Protein AF-A0A1X9XS16-F1 (afdb_monomer_lite)

pLDDT: mean 94.6, std 6.33, range [71.19, 98.75]

Sequence (83 aa):
NVKETGNQQIMVCERGASFGYNNLVSDMRSLAVMRDTGCPVVFDATHSVQLPGGQGTASGGQREFVPVLSRAAVAVGIAGLFV

Foldseek 3Di:
DCVVVVDPQDEAEFQFDDDPAQAGDGDLVVQVVVCV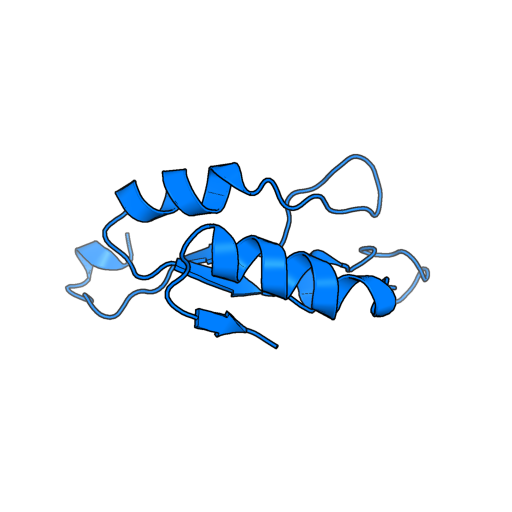VVHFYEYELFRRFWRQCPVVVGIHGDVVCSVVVVVSNVVSPGPYYDD

Structure (mmCIF, N/CA/C/O backbone):
data_AF-A0A1X9XS16-F1
#
_entry.id   AF-A0A1X9XS16-F1
#
loop_
_atom_site.group_PDB
_atom_site.id
_atom_site.type_symbol
_atom_site.label_atom_id
_atom_site.label_alt_id
_atom_site.label_comp_id
_atom_site.label_asym_id
_atom_site.label_entity_id
_atom_site.label_seq_id
_atom_site.pdbx_PDB_ins_code
_atom_site.Cartn_x
_atom_site.Cartn_y
_atom_site.Cartn_z
_atom_site.occupancy
_atom_site.B_iso_or_equiv
_atom_site.auth_seq_id
_atom_site.auth_comp_id
_atom_site.auth_asym_id
_atom_site.auth_atom_id
_atom_site.pdbx_PDB_model_num
ATOM 1 N N . ASN A 1 1 ? 0.308 -5.362 20.657 1.00 77.44 1 ASN A N 1
ATOM 2 C CA . ASN A 1 1 ? -0.303 -4.548 19.572 1.00 77.44 1 ASN A CA 1
ATOM 3 C C . ASN A 1 1 ? -0.302 -3.072 19.985 1.00 77.44 1 ASN A C 1
ATOM 5 O O . ASN A 1 1 ? -0.465 -2.807 21.165 1.00 77.44 1 ASN A O 1
ATOM 9 N N . VAL A 1 2 ? -0.149 -2.103 19.070 1.00 88.94 2 VAL A N 1
ATOM 10 C CA . VAL A 1 2 ? -0.273 -0.658 19.389 1.00 88.94 2 VAL A CA 1
ATOM 11 C C . VAL A 1 2 ? -1.612 -0.334 20.075 1.00 88.94 2 VAL A C 1
ATOM 13 O O . VAL A 1 2 ? -1.653 0.512 20.957 1.00 88.94 2 VAL A O 1
ATOM 16 N N . LYS A 1 3 ? -2.695 -1.058 19.760 1.00 91.00 3 LYS A N 1
ATOM 17 C CA . LYS A 1 3 ? -3.992 -0.903 20.448 1.00 91.00 3 LYS A CA 1
ATOM 18 C C . LYS A 1 3 ? -3.980 -1.349 21.918 1.00 91.00 3 LYS A C 1
ATOM 20 O O . LYS A 1 3 ? -4.723 -0.798 22.722 1.00 91.00 3 LYS A O 1
ATOM 25 N N . GLU A 1 4 ? -3.144 -2.322 22.288 1.00 94.12 4 GLU A N 1
ATOM 26 C CA . GLU A 1 4 ? -3.060 -2.839 23.669 1.00 94.12 4 GLU A CA 1
ATOM 27 C C . GLU A 1 4 ? -2.430 -1.827 24.631 1.00 94.12 4 GLU A C 1
ATOM 29 O O . GLU A 1 4 ? -2.631 -1.923 25.836 1.00 94.12 4 GLU A O 1
ATOM 34 N N . THR A 1 5 ? -1.709 -0.827 24.114 1.00 95.25 5 THR A N 1
ATOM 35 C CA . THR A 1 5 ? -1.155 0.260 24.933 1.00 95.25 5 THR A CA 1
ATOM 36 C C . THR A 1 5 ? -2.188 1.348 25.248 1.00 95.25 5 THR A C 1
ATOM 38 O O . THR A 1 5 ? -1.854 2.345 25.883 1.00 95.25 5 THR A O 1
ATOM 41 N N . GLY A 1 6 ? -3.439 1.185 24.796 1.00 94.69 6 GLY A N 1
ATOM 42 C CA . GLY A 1 6 ? -4.513 2.170 24.938 1.00 94.69 6 GLY A CA 1
ATOM 43 C C . GLY A 1 6 ? -4.537 3.238 23.839 1.00 94.69 6 GLY A C 1
ATOM 44 O O . GLY A 1 6 ? -5.439 4.075 23.828 1.00 94.69 6 GLY A O 1
ATOM 45 N N . ASN A 1 7 ? -3.598 3.212 22.887 1.00 95.12 7 ASN A N 1
ATOM 46 C CA . ASN A 1 7 ? -3.568 4.177 21.792 1.00 95.12 7 ASN A CA 1
ATOM 47 C C . ASN A 1 7 ? -4.642 3.863 20.730 1.00 95.12 7 ASN A C 1
ATOM 49 O O . ASN A 1 7 ? -4.616 2.807 20.100 1.00 95.12 7 ASN A O 1
ATOM 53 N N . GLN A 1 8 ? -5.560 4.807 20.507 1.00 93.94 8 GLN A N 1
ATOM 54 C CA . GLN A 1 8 ? -6.603 4.734 19.471 1.00 93.94 8 GLN A CA 1
ATOM 55 C C . GLN A 1 8 ? -6.297 5.606 18.239 1.00 93.94 8 GLN A C 1
ATOM 57 O O . GLN A 1 8 ? -7.014 5.547 17.244 1.00 93.94 8 GLN A O 1
ATOM 62 N N . GLN A 1 9 ? -5.238 6.419 18.281 1.00 95.69 9 GLN A N 1
ATOM 63 C CA . GLN A 1 9 ? -4.818 7.308 17.195 1.00 95.69 9 GLN A CA 1
ATOM 64 C C . GLN A 1 9 ? -3.879 6.554 16.245 1.00 95.69 9 GLN A C 1
ATOM 66 O O . GLN A 1 9 ? -2.668 6.772 16.226 1.00 95.69 9 GLN A O 1
ATOM 71 N N . ILE A 1 10 ? -4.441 5.603 15.499 1.00 96.69 10 ILE A N 1
ATOM 72 C CA . ILE A 1 10 ? -3.696 4.709 14.607 1.00 96.69 10 ILE A CA 1
ATOM 73 C C . ILE A 1 10 ? -4.233 4.865 13.192 1.00 96.69 10 ILE A C 1
ATOM 75 O O . ILE A 1 10 ? -5.435 4.754 12.980 1.00 96.69 10 ILE A O 1
ATOM 79 N N . MET A 1 11 ? -3.331 5.042 12.231 1.00 97.81 11 MET A N 1
ATOM 80 C CA . MET A 1 11 ? -3.613 4.942 10.800 1.00 97.81 11 MET A CA 1
ATOM 81 C C . MET A 1 11 ? -2.832 3.766 10.223 1.00 97.81 11 MET A C 1
ATOM 83 O O . MET A 1 11 ? -1.744 3.442 10.704 1.00 97.81 11 MET A O 1
ATOM 87 N N . VAL A 1 12 ? -3.378 3.135 9.189 1.00 97.69 12 VAL A N 1
ATOM 88 C CA . VAL A 1 12 ? -2.708 2.059 8.452 1.00 97.69 12 VAL A CA 1
ATOM 89 C C . VAL A 1 12 ? -2.389 2.547 7.045 1.00 97.69 12 VAL A C 1
ATOM 91 O O . VAL A 1 12 ? -3.225 3.181 6.409 1.00 97.69 12 VAL A O 1
ATOM 94 N N . CYS A 1 13 ? -1.168 2.297 6.577 1.00 98.19 13 CYS A N 1
ATOM 95 C CA . CYS A 1 13 ? -0.664 2.866 5.330 1.00 98.19 13 CYS A CA 1
ATOM 96 C C . CYS A 1 13 ? -0.283 1.764 4.336 1.00 98.19 13 CYS A C 1
ATOM 98 O O . CYS A 1 13 ? 0.560 0.922 4.645 1.00 98.19 13 CYS A O 1
ATOM 100 N N . GLU A 1 14 ? -0.904 1.774 3.160 1.00 98.44 14 GLU A N 1
ATOM 101 C CA . GLU A 1 14 ? -0.520 0.938 2.020 1.00 98.44 14 GLU A CA 1
ATOM 102 C C . GLU A 1 14 ? 0.604 1.632 1.243 1.00 98.44 14 GLU A C 1
ATOM 104 O O . GLU A 1 14 ? 0.481 2.810 0.904 1.00 98.44 14 GLU A O 1
ATOM 109 N N . ARG A 1 15 ? 1.689 0.906 0.954 1.00 98.12 15 ARG A N 1
ATOM 110 C CA . ARG A 1 15 ? 2.884 1.457 0.288 1.00 98.12 15 ARG A CA 1
ATOM 111 C C . ARG A 1 15 ? 3.501 0.539 -0.774 1.00 98.12 15 ARG A C 1
ATOM 113 O O . ARG A 1 15 ? 4.681 0.681 -1.099 1.00 98.12 15 ARG A O 1
ATOM 120 N N . GLY A 1 16 ? 2.725 -0.424 -1.268 1.00 97.25 16 GLY A N 1
ATOM 121 C CA . GLY A 1 16 ? 3.160 -1.438 -2.218 1.00 97.25 16 GLY A CA 1
ATOM 122 C C . GLY A 1 16 ? 3.708 -2.693 -1.537 1.00 97.25 16 GLY A C 1
ATOM 123 O O . GLY A 1 16 ? 4.421 -2.635 -0.533 1.00 97.25 16 GLY A O 1
ATOM 124 N N . ALA A 1 17 ? 3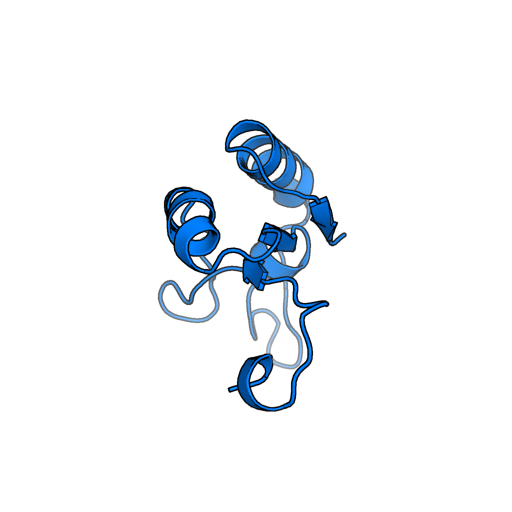.400 -3.843 -2.132 1.00 97.81 17 ALA A N 1
ATOM 125 C CA . ALA A 1 17 ? 3.928 -5.149 -1.762 1.00 97.81 17 ALA A CA 1
ATOM 126 C C . ALA A 1 17 ? 4.960 -5.620 -2.795 1.00 97.81 17 ALA A C 1
ATOM 128 O O . ALA A 1 17 ? 4.874 -5.270 -3.971 1.00 97.81 17 ALA A O 1
ATOM 129 N N . SER A 1 18 ? 5.936 -6.426 -2.371 1.00 96.94 18 SER A N 1
ATOM 130 C CA . SER A 1 18 ? 6.954 -6.974 -3.274 1.00 96.94 18 SER A CA 1
ATOM 131 C C . SER A 1 18 ? 6.328 -7.785 -4.407 1.00 96.94 18 SER A C 1
ATOM 133 O O . SER A 1 18 ? 5.533 -8.693 -4.167 1.00 96.94 18 SER A O 1
ATOM 135 N N . PHE A 1 19 ? 6.738 -7.489 -5.639 1.00 97.06 19 PHE A N 1
ATOM 136 C CA . PHE A 1 19 ? 6.293 -8.194 -6.836 1.00 97.06 19 PHE A CA 1
ATOM 137 C C . PHE A 1 19 ? 7.499 -8.647 -7.657 1.00 97.06 19 PHE A C 1
ATOM 139 O O . PHE A 1 19 ? 7.931 -7.986 -8.600 1.00 97.06 19 PHE A O 1
ATOM 146 N N . GLY A 1 20 ? 8.078 -9.775 -7.248 1.00 95.88 20 GLY A N 1
ATOM 147 C CA . GLY A 1 20 ? 9.378 -10.214 -7.747 1.00 95.88 20 GLY A CA 1
ATOM 148 C C . GLY A 1 20 ? 10.523 -9.354 -7.203 1.00 95.88 20 GLY A C 1
ATOM 149 O O . GLY A 1 20 ? 10.425 -8.768 -6.122 1.00 95.88 20 GLY A O 1
ATOM 150 N N . TYR A 1 21 ? 11.631 -9.307 -7.942 1.00 91.94 21 TYR A N 1
ATOM 151 C CA . TYR A 1 21 ? 12.815 -8.551 -7.544 1.00 91.94 21 TYR A CA 1
ATOM 152 C C . TYR A 1 21 ? 12.698 -7.079 -7.926 1.00 91.94 21 TYR A C 1
ATOM 154 O O . TYR A 1 21 ? 12.302 -6.746 -9.040 1.00 91.94 21 TYR A O 1
ATOM 162 N N . ASN A 1 22 ? 13.091 -6.208 -6.993 1.00 91.88 22 ASN A N 1
ATOM 163 C CA . ASN A 1 22 ? 13.259 -4.770 -7.216 1.00 91.88 22 ASN A CA 1
ATOM 164 C C . ASN A 1 22 ? 12.005 -4.043 -7.734 1.00 91.88 22 ASN A C 1
ATOM 166 O O . ASN A 1 22 ? 12.120 -2.966 -8.317 1.00 91.88 22 ASN A O 1
ATOM 170 N N . ASN A 1 23 ? 10.815 -4.599 -7.491 1.00 94.94 23 ASN A N 1
ATOM 171 C CA . ASN A 1 23 ? 9.554 -4.023 -7.935 1.00 94.94 23 ASN A CA 1
ATOM 172 C C . ASN A 1 23 ? 8.452 -4.166 -6.877 1.00 94.94 23 ASN A C 1
ATOM 174 O O . ASN A 1 23 ? 8.471 -5.090 -6.054 1.00 94.94 23 ASN A O 1
ATOM 178 N N . LEU A 1 24 ? 7.494 -3.244 -6.917 1.00 97.31 24 LEU A N 1
ATOM 179 C CA . LEU A 1 24 ? 6.336 -3.206 -6.033 1.00 97.31 24 LEU A CA 1
ATOM 180 C C . LEU A 1 24 ? 5.041 -3.232 -6.847 1.00 97.31 24 LEU A C 1
ATOM 182 O O . LEU A 1 24 ? 4.977 -2.728 -7.966 1.00 97.31 24 LEU A O 1
ATOM 186 N N . VAL A 1 25 ? 3.994 -3.807 -6.261 1.00 97.94 25 VAL A N 1
ATOM 187 C CA . VAL A 1 25 ? 2.623 -3.723 -6.765 1.00 97.94 25 VAL A CA 1
ATOM 188 C C . VAL A 1 25 ? 1.700 -3.244 -5.652 1.00 97.94 25 VAL A C 1
ATOM 190 O O . VAL A 1 25 ? 1.779 -3.716 -4.518 1.00 97.94 25 VAL A O 1
ATOM 193 N N . SER A 1 26 ? 0.811 -2.310 -5.979 1.00 98.06 26 SER A N 1
ATOM 194 C CA . SER A 1 26 ? -0.272 -1.887 -5.091 1.00 98.06 26 SER A CA 1
ATOM 195 C C . SER A 1 26 ? -1.553 -2.614 -5.484 1.00 98.06 26 SER A C 1
ATOM 197 O O . SER A 1 26 ? -2.167 -2.302 -6.506 1.00 98.06 26 SER A O 1
ATOM 199 N N . ASP A 1 27 ? -1.965 -3.588 -4.678 1.00 98.31 27 ASP A N 1
ATOM 200 C CA . ASP A 1 27 ? -3.256 -4.248 -4.851 1.00 98.31 27 ASP A CA 1
ATOM 201 C C . ASP A 1 27 ? -4.362 -3.364 -4.271 1.00 98.31 27 ASP A C 1
ATOM 203 O O . ASP A 1 27 ? -4.522 -3.271 -3.062 1.00 98.31 27 ASP A O 1
ATOM 207 N N . MET A 1 28 ? -5.172 -2.739 -5.123 1.00 98.25 28 MET A N 1
ATOM 208 C CA . MET A 1 28 ? -6.245 -1.841 -4.675 1.00 98.25 28 MET A CA 1
ATOM 209 C C . MET A 1 28 ? -7.300 -2.528 -3.790 1.00 98.25 28 MET A C 1
ATOM 211 O O . MET A 1 28 ? -8.022 -1.848 -3.060 1.00 98.25 28 MET A O 1
ATOM 215 N N . ARG A 1 29 ? -7.382 -3.866 -3.799 1.00 98.12 29 ARG A N 1
ATOM 216 C CA . ARG A 1 29 ? -8.233 -4.620 -2.867 1.00 98.12 29 ARG A CA 1
ATOM 217 C C . ARG A 1 29 ? -7.706 -4.540 -1.434 1.00 98.12 29 ARG A C 1
ATOM 219 O O . ARG A 1 29 ? -8.516 -4.585 -0.509 1.00 98.12 29 ARG A O 1
ATOM 226 N N . SER A 1 30 ? -6.392 -4.381 -1.238 1.00 98.00 30 SER A N 1
ATOM 227 C CA . SER A 1 30 ? -5.785 -4.268 0.095 1.00 98.00 30 SER A CA 1
ATOM 228 C C . SER A 1 30 ? -6.356 -3.076 0.856 1.00 98.00 30 SER A C 1
ATOM 230 O O . SER A 1 30 ? -6.666 -3.205 2.032 1.00 98.00 30 SER A O 1
ATOM 232 N N . LEU A 1 31 ? -6.621 -1.959 0.174 1.00 98.31 31 LEU A N 1
ATOM 233 C CA . LEU A 1 31 ? -7.220 -0.766 0.773 1.00 98.31 31 LEU A CA 1
ATOM 234 C C . LEU A 1 31 ? -8.607 -1.045 1.361 1.00 98.31 31 LEU A C 1
ATOM 236 O O . LEU A 1 31 ? -8.950 -0.484 2.398 1.00 98.31 31 LEU A O 1
ATOM 240 N N . ALA A 1 32 ? -9.400 -1.911 0.720 1.00 97.44 32 ALA A N 1
ATOM 241 C CA . ALA A 1 32 ? -10.690 -2.343 1.250 1.00 97.44 32 ALA A CA 1
ATOM 242 C C . ALA A 1 32 ? -10.512 -3.294 2.440 1.00 97.44 32 ALA A C 1
ATOM 244 O O . ALA A 1 32 ? -11.122 -3.065 3.478 1.00 97.44 32 ALA A O 1
ATOM 245 N N . VAL A 1 33 ? -9.631 -4.293 2.322 1.00 98.19 33 VAL A N 1
ATOM 246 C CA . VAL A 1 33 ? -9.329 -5.255 3.402 1.00 98.19 33 VAL A CA 1
ATOM 247 C C . VAL A 1 33 ? -8.765 -4.554 4.644 1.00 98.19 33 VAL A C 1
ATOM 249 O O . VAL A 1 33 ? -9.137 -4.862 5.770 1.00 98.19 33 VAL A O 1
ATOM 252 N N . MET A 1 34 ? -7.902 -3.551 4.474 1.00 97.88 34 MET A N 1
ATOM 253 C CA . MET A 1 34 ? -7.301 -2.798 5.577 1.00 97.88 34 MET A CA 1
ATOM 254 C C . MET A 1 34 ? -8.330 -2.012 6.396 1.00 97.88 34 MET A C 1
ATOM 256 O O . MET A 1 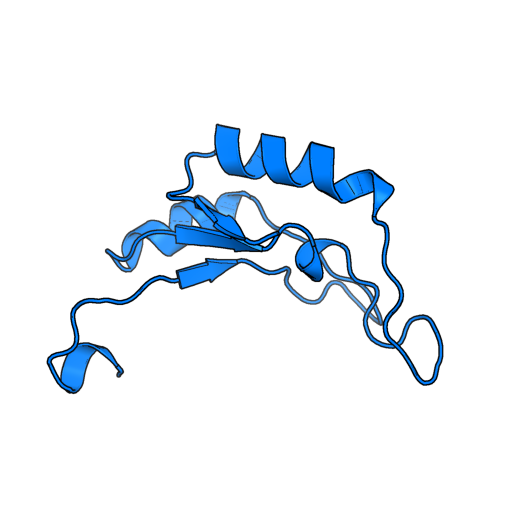34 ? -8.053 -1.697 7.554 1.00 97.88 34 MET A O 1
ATOM 260 N N . ARG A 1 35 ? -9.526 -1.731 5.863 1.00 96.00 35 ARG A N 1
ATOM 261 C CA . ARG A 1 35 ? -10.606 -1.099 6.642 1.00 96.00 35 ARG A CA 1
ATOM 262 C C . ARG A 1 35 ? -11.117 -1.996 7.762 1.00 96.00 35 ARG A C 1
ATOM 264 O O . ARG A 1 35 ? -11.558 -1.466 8.779 1.00 96.00 35 ARG A O 1
ATOM 271 N N . ASP A 1 36 ? -10.976 -3.316 7.637 1.00 96.56 36 ASP A N 1
ATOM 272 C CA . ASP A 1 36 ? -11.368 -4.276 8.678 1.00 96.56 36 ASP A CA 1
ATOM 273 C C . ASP A 1 36 ? -10.547 -4.088 9.966 1.00 96.56 36 ASP A C 1
ATOM 275 O O . ASP A 1 36 ? -10.952 -4.505 11.050 1.00 96.56 36 ASP A O 1
ATOM 279 N N . THR A 1 37 ? -9.410 -3.384 9.886 1.00 95.38 37 THR A N 1
ATOM 280 C CA . THR A 1 37 ? -8.634 -2.979 11.066 1.00 95.38 37 THR A CA 1
ATOM 281 C C . THR A 1 37 ? -9.349 -1.932 11.930 1.00 95.38 37 THR A C 1
ATOM 283 O O . THR A 1 37 ? -8.945 -1.710 13.077 1.00 95.38 37 THR A O 1
ATOM 286 N N . GLY A 1 38 ? -10.385 -1.267 11.405 1.00 95.31 38 GLY A N 1
ATOM 287 C CA . GLY A 1 38 ? -11.077 -0.147 12.047 1.00 95.31 38 GLY A CA 1
ATOM 288 C C . GLY A 1 38 ? -10.244 1.138 12.130 1.00 95.31 38 GLY A C 1
ATOM 289 O O . GLY A 1 38 ? -10.627 2.064 12.841 1.00 95.31 38 GLY A O 1
ATOM 290 N N . CYS A 1 39 ? -9.097 1.196 11.450 1.00 97.25 39 CYS A N 1
ATOM 291 C CA . CYS A 1 39 ? -8.221 2.364 11.399 1.00 97.25 39 CYS A CA 1
ATOM 292 C C . CYS A 1 39 ? -8.402 3.117 10.067 1.00 97.25 39 CYS A C 1
ATOM 294 O O . CYS A 1 39 ? -8.674 2.481 9.044 1.00 97.25 39 CYS A O 1
ATOM 296 N N . PRO A 1 40 ? -8.208 4.450 10.026 1.00 98.19 40 PRO A N 1
ATOM 297 C CA . PRO A 1 40 ? -8.142 5.183 8.769 1.00 98.19 40 PRO A CA 1
ATOM 298 C C . PRO A 1 40 ? -7.032 4.623 7.873 1.00 98.19 40 PRO A C 1
ATOM 300 O O . PRO A 1 40 ? -5.895 4.435 8.316 1.00 98.19 40 PRO A O 1
ATOM 303 N N . VAL A 1 41 ? -7.379 4.360 6.613 1.00 98.56 41 VAL A N 1
ATOM 304 C CA . VAL A 1 41 ? -6.460 3.819 5.606 1.00 98.56 41 VAL A CA 1
ATOM 305 C C . VAL A 1 41 ? -5.862 4.964 4.800 1.00 98.56 41 VAL A C 1
ATOM 307 O O . VAL A 1 41 ? -6.596 5.764 4.220 1.00 98.56 41 VAL A O 1
ATOM 310 N N . VAL A 1 42 ? -4.538 5.028 4.743 1.00 98.62 42 VAL A N 1
ATOM 311 C CA 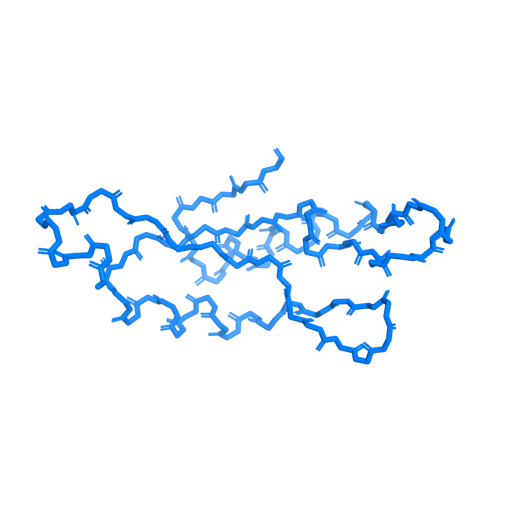. VAL A 1 42 ? -3.762 5.991 3.957 1.00 98.62 42 VAL A CA 1
ATOM 312 C C . VAL A 1 42 ? -3.065 5.252 2.816 1.00 98.62 42 VAL A C 1
ATOM 314 O O . VAL A 1 42 ? -2.673 4.096 2.972 1.00 98.62 42 VAL A O 1
ATOM 317 N N . PHE A 1 43 ? -2.914 5.906 1.667 1.00 98.75 43 PHE A N 1
ATOM 318 C CA . PHE A 1 43 ? -2.128 5.380 0.550 1.00 98.75 43 PHE A CA 1
ATOM 319 C C . PHE A 1 43 ? -0.878 6.232 0.326 1.00 98.75 43 PHE A C 1
ATOM 321 O O . PHE A 1 43 ? -0.986 7.431 0.067 1.00 98.75 43 PHE A O 1
ATOM 328 N N . ASP A 1 44 ? 0.294 5.609 0.414 1.00 98.44 44 ASP A N 1
ATOM 329 C CA . ASP A 1 44 ? 1.590 6.216 0.118 1.00 98.44 44 ASP A CA 1
ATOM 330 C C . ASP A 1 44 ? 1.866 6.153 -1.381 1.00 98.44 44 ASP A C 1
ATOM 332 O O . ASP A 1 44 ? 2.303 5.136 -1.931 1.00 98.44 44 ASP A O 1
ATOM 336 N N . ALA A 1 45 ? 1.575 7.259 -2.056 1.00 97.50 45 ALA A N 1
ATOM 337 C CA . ALA A 1 45 ? 1.625 7.321 -3.503 1.00 97.50 45 ALA A CA 1
ATOM 338 C C . ALA A 1 45 ? 3.058 7.366 -4.042 1.00 97.50 45 ALA A C 1
ATOM 340 O O . ALA A 1 45 ? 3.317 6.856 -5.134 1.00 97.50 45 ALA A O 1
ATOM 341 N N . THR A 1 46 ? 3.994 7.964 -3.300 1.00 96.69 46 THR A N 1
ATOM 342 C CA . THR A 1 46 ? 5.372 8.151 -3.763 1.00 96.69 46 THR A CA 1
ATOM 343 C C . THR A 1 46 ? 6.234 6.917 -3.536 1.00 96.69 46 THR A C 1
ATOM 345 O O . THR A 1 46 ? 7.058 6.594 -4.394 1.00 96.69 46 THR A O 1
ATOM 348 N N . HIS A 1 47 ? 6.019 6.169 -2.452 1.00 96.88 47 HIS A N 1
ATOM 349 C CA . HIS A 1 47 ? 6.748 4.924 -2.216 1.00 96.88 47 HIS A CA 1
ATOM 350 C C . HIS A 1 47 ? 6.173 3.721 -2.965 1.00 96.88 47 HIS A C 1
ATOM 352 O O . HIS A 1 47 ? 6.941 2.837 -3.341 1.00 96.88 47 HIS A O 1
ATOM 358 N N . SER A 1 48 ? 4.868 3.703 -3.249 1.00 96.94 48 SER A N 1
ATOM 359 C CA . SER A 1 48 ? 4.227 2.608 -3.999 1.00 96.94 48 SER A CA 1
ATOM 360 C C . SER A 1 48 ? 4.758 2.433 -5.426 1.00 96.94 48 SER A C 1
ATOM 362 O O . SER A 1 48 ? 4.603 1.366 -6.011 1.00 96.94 48 SER A O 1
ATOM 364 N N . VAL A 1 49 ? 5.401 3.464 -5.987 1.00 96.19 49 VAL A N 1
ATOM 365 C CA . VAL A 1 49 ? 6.016 3.446 -7.328 1.00 96.19 49 VAL A CA 1
ATOM 366 C C . VAL A 1 49 ? 7.541 3.329 -7.288 1.00 96.19 49 VAL A C 1
ATOM 368 O O . VAL A 1 49 ? 8.211 3.569 -8.296 1.00 96.19 49 VAL A O 1
ATOM 371 N N . GLN A 1 50 ? 8.124 3.038 -6.123 1.00 94.94 50 GLN A N 1
ATOM 372 C CA . GLN A 1 50 ? 9.564 2.830 -6.020 1.00 94.94 50 GLN A CA 1
ATOM 373 C C . GLN A 1 50 ? 9.983 1.517 -6.671 1.00 94.94 50 GLN A C 1
ATOM 375 O O . GLN A 1 50 ? 9.252 0.530 -6.667 1.00 94.94 50 GLN A O 1
ATOM 380 N N . LEU A 1 51 ? 11.219 1.515 -7.163 1.00 92.75 51 LEU A N 1
ATOM 381 C CA . LEU A 1 51 ? 11.941 0.328 -7.604 1.00 92.75 51 LEU A CA 1
ATOM 382 C C . LEU A 1 51 ? 13.047 0.065 -6.571 1.00 92.75 51 LEU A C 1
ATOM 384 O O . LEU A 1 51 ? 14.128 0.668 -6.673 1.00 92.75 51 LEU A O 1
ATOM 388 N N . PRO A 1 52 ? 12.780 -0.740 -5.520 1.00 88.44 52 PRO A N 1
ATOM 389 C CA . PRO A 1 52 ? 13.722 -0.938 -4.423 1.00 88.44 52 PRO A CA 1
ATOM 390 C C . PRO A 1 52 ? 15.057 -1.473 -4.937 1.00 88.44 52 PRO A C 1
ATOM 392 O O . PRO A 1 52 ? 15.086 -2.487 -5.626 1.00 88.44 52 PRO A O 1
ATOM 395 N N . GLY A 1 53 ? 16.165 -0.796 -4.632 1.00 83.94 53 GLY A N 1
ATOM 396 C CA . GLY A 1 53 ? 17.496 -1.188 -5.122 1.00 83.94 53 GLY A CA 1
ATOM 397 C C . GLY A 1 53 ? 17.689 -1.078 -6.644 1.00 83.94 53 GLY A C 1
ATOM 398 O O . GLY A 1 53 ? 18.688 -1.566 -7.165 1.00 83.94 53 GLY A O 1
ATOM 399 N N . GLY A 1 54 ? 16.762 -0.437 -7.367 1.00 71.19 54 GLY A N 1
ATOM 400 C CA . GLY A 1 54 ? 16.793 -0.316 -8.829 1.00 71.19 54 GLY A CA 1
ATOM 401 C C . GLY A 1 54 ? 17.948 0.523 -9.392 1.00 71.19 54 GLY A C 1
ATOM 402 O O . GLY A 1 54 ? 18.170 0.502 -10.598 1.00 71.19 54 GLY A O 1
ATOM 403 N N . GLN A 1 55 ? 18.697 1.246 -8.551 1.00 73.62 55 GLN A N 1
ATOM 404 C CA . GLN A 1 55 ? 19.894 2.006 -8.943 1.00 73.62 55 GLN A CA 1
ATOM 405 C C . GLN A 1 55 ? 21.177 1.488 -8.267 1.00 73.62 55 GLN A C 1
ATOM 407 O O . GLN A 1 55 ? 22.150 2.226 -8.122 1.00 73.62 55 GLN A O 1
ATOM 412 N N . GLY A 1 56 ? 21.195 0.231 -7.814 1.00 77.06 56 GLY A N 1
ATOM 413 C CA . GLY A 1 56 ? 22.350 -0.373 -7.144 1.00 77.06 56 GLY A CA 1
ATOM 414 C C . GLY A 1 56 ? 22.518 0.111 -5.701 1.00 77.06 56 GLY A C 1
ATOM 415 O O . GLY A 1 56 ? 22.247 -0.644 -4.774 1.00 77.06 56 GLY A O 1
ATOM 416 N N . THR A 1 57 ? 22.931 1.367 -5.497 1.00 78.75 57 THR A N 1
ATOM 417 C CA . THR A 1 57 ? 23.119 1.975 -4.160 1.00 78.75 57 THR A CA 1
ATOM 418 C C . THR A 1 57 ? 21.913 2.783 -3.672 1.00 78.75 57 THR A C 1
ATOM 420 O O . THR A 1 57 ? 21.888 3.209 -2.519 1.00 78.75 57 THR A O 1
ATOM 423 N N . ALA A 1 58 ? 20.908 2.986 -4.526 1.00 77.00 58 ALA A N 1
ATOM 424 C CA . ALA A 1 58 ? 19.701 3.745 -4.220 1.00 77.00 58 ALA A CA 1
ATOM 425 C C . ALA A 1 58 ? 18.443 3.090 -4.813 1.00 77.00 58 ALA A C 1
ATOM 427 O O . ALA A 1 58 ? 18.503 2.271 -5.738 1.00 77.00 58 ALA A O 1
ATOM 428 N N . SER A 1 59 ? 17.282 3.469 -4.280 1.00 77.88 59 SER A N 1
ATOM 429 C CA . SER A 1 59 ? 15.988 3.117 -4.866 1.00 77.88 59 SER A CA 1
ATOM 430 C C . SER A 1 59 ? 15.686 4.021 -6.057 1.00 77.88 59 SER A C 1
ATOM 432 O O . SER A 1 59 ? 15.778 5.244 -5.958 1.00 77.88 59 SER A O 1
ATOM 434 N N . GLY A 1 60 ? 15.291 3.412 -7.175 1.00 87.62 60 GLY A N 1
ATOM 435 C CA . GLY A 1 60 ? 14.682 4.132 -8.289 1.00 87.62 60 GLY A CA 1
ATOM 436 C C . GLY A 1 60 ? 13.191 4.368 -8.040 1.00 87.62 60 GLY A C 1
ATOM 437 O O . GLY A 1 60 ? 12.662 4.077 -6.965 1.00 87.62 60 GLY A O 1
ATOM 438 N N . GLY A 1 61 ? 12.481 4.848 -9.054 1.00 90.44 61 GLY A N 1
ATOM 439 C CA . GLY A 1 61 ? 11.027 4.929 -9.006 1.00 90.44 61 GLY A CA 1
ATOM 440 C C . GLY A 1 61 ? 10.429 5.484 -10.287 1.00 90.44 61 GLY A C 1
ATOM 441 O O . GLY A 1 61 ? 11.122 6.121 -11.078 1.00 90.44 61 GLY A O 1
ATOM 442 N N . GLN A 1 62 ? 9.136 5.248 -10.458 1.00 93.50 62 GLN A N 1
ATOM 443 C CA . GLN A 1 62 ? 8.370 5.618 -11.643 1.00 93.50 62 GLN A CA 1
ATOM 444 C C . GLN A 1 62 ? 7.379 6.723 -11.277 1.00 93.50 62 GLN A C 1
ATOM 446 O O . GLN A 1 62 ? 6.179 6.501 -11.098 1.00 93.50 62 GLN A O 1
ATOM 451 N N . ARG A 1 63 ? 7.912 7.938 -11.082 1.00 95.25 63 ARG A N 1
ATOM 452 C CA . ARG A 1 63 ? 7.142 9.104 -10.609 1.00 95.25 63 ARG A CA 1
ATOM 453 C C . ARG A 1 63 ? 5.969 9.452 -11.524 1.00 95.25 63 ARG A C 1
ATOM 455 O O . ARG A 1 63 ? 4.970 9.986 -11.049 1.00 95.25 63 ARG A O 1
ATOM 462 N N . GLU A 1 64 ? 6.063 9.109 -12.804 1.00 97.75 64 GLU A N 1
ATOM 463 C CA . GLU A 1 64 ? 4.990 9.229 -13.788 1.00 97.75 64 GLU A CA 1
ATOM 464 C C . GLU A 1 64 ? 3.704 8.489 -13.378 1.00 97.75 64 GLU A C 1
ATOM 466 O O . GLU A 1 64 ? 2.615 8.887 -13.794 1.00 97.75 64 GLU A O 1
ATOM 471 N N . PHE A 1 65 ? 3.797 7.470 -12.512 1.00 98.06 65 PHE A N 1
ATOM 472 C CA . PHE A 1 65 ? 2.641 6.710 -12.034 1.00 98.06 65 PHE A CA 1
ATOM 473 C C . PHE A 1 65 ? 2.019 7.231 -10.734 1.00 98.06 65 PHE A C 1
ATOM 475 O O . PHE A 1 65 ? 0.912 6.811 -10.3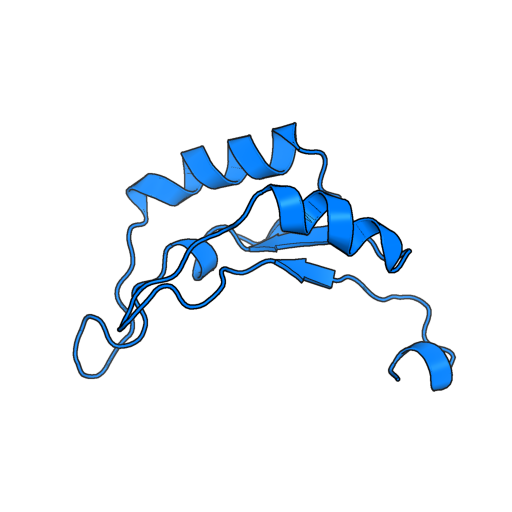89 1.00 98.06 65 PHE A O 1
ATOM 482 N N . VAL A 1 66 ? 2.647 8.192 -10.045 1.00 98.25 66 VAL A N 1
ATOM 483 C CA . VAL A 1 66 ? 2.082 8.788 -8.818 1.00 98.25 66 VAL A CA 1
ATOM 484 C C . VAL A 1 66 ? 0.656 9.307 -9.057 1.00 98.25 66 VAL A C 1
ATOM 486 O O . VAL A 1 66 ? -0.244 8.915 -8.316 1.00 98.25 66 VAL A O 1
ATOM 489 N N . PRO A 1 67 ? 0.362 10.101 -10.111 1.00 98.12 67 PRO A N 1
ATOM 490 C CA . PRO A 1 67 ? -0.984 10.638 -10.293 1.00 98.12 67 PRO A CA 1
ATOM 491 C C . PRO A 1 67 ? -2.043 9.563 -10.563 1.00 98.12 67 PRO A C 1
ATOM 493 O O . PRO A 1 67 ? -3.188 9.723 -10.140 1.00 98.12 67 PRO A O 1
ATOM 496 N N . VAL A 1 68 ? -1.702 8.489 -11.287 1.00 98.25 68 VAL A N 1
ATOM 497 C CA . VAL A 1 68 ? -2.683 7.448 -11.633 1.00 98.25 68 VAL A CA 1
ATOM 498 C C . VAL A 1 68 ? -3.005 6.565 -10.432 1.00 98.25 68 VAL A C 1
ATOM 500 O O . VAL A 1 68 ? -4.186 6.333 -10.170 1.00 98.25 68 VAL A O 1
ATOM 503 N N . LEU A 1 69 ? -1.998 6.156 -9.655 1.00 98.31 69 LEU A N 1
ATOM 504 C CA . LEU A 1 69 ? -2.225 5.349 -8.456 1.00 98.31 69 LEU A CA 1
ATOM 505 C C . LEU A 1 69 ? -2.905 6.156 -7.347 1.00 98.31 69 LEU A C 1
ATOM 507 O O . LEU A 1 69 ? -3.822 5.638 -6.716 1.00 98.31 69 LEU A O 1
ATOM 511 N N . SER A 1 70 ? -2.562 7.439 -7.176 1.00 98.56 70 SER A N 1
ATOM 512 C CA . SER A 1 70 ? -3.279 8.324 -6.247 1.00 98.56 70 SER A CA 1
ATOM 513 C C . SER A 1 70 ? -4.769 8.403 -6.571 1.00 98.56 70 SER A C 1
ATOM 515 O O . SER A 1 70 ? -5.603 8.261 -5.680 1.00 98.56 70 SER A O 1
ATOM 517 N N . ARG A 1 71 ? -5.131 8.588 -7.850 1.00 98.62 71 ARG A N 1
ATOM 518 C CA . ARG A 1 71 ? -6.545 8.628 -8.262 1.00 98.62 71 ARG A CA 1
ATOM 519 C C . ARG A 1 71 ? -7.247 7.291 -8.049 1.00 98.62 71 ARG A C 1
ATOM 521 O O . ARG A 1 71 ? -8.392 7.294 -7.610 1.00 98.62 71 ARG A O 1
ATOM 528 N N . ALA A 1 72 ? -6.576 6.174 -8.331 1.00 98.62 72 ALA A N 1
ATOM 529 C CA . ALA A 1 72 ? -7.124 4.845 -8.077 1.00 98.62 72 ALA A CA 1
ATOM 530 C C . ALA A 1 72 ? -7.421 4.647 -6.583 1.00 98.62 72 ALA A C 1
ATOM 532 O O . ALA A 1 72 ? -8.538 4.284 -6.225 1.00 98.62 72 ALA A O 1
ATOM 533 N N . ALA A 1 73 ? -6.467 4.973 -5.710 1.00 98.44 73 ALA A N 1
ATOM 534 C CA . ALA A 1 73 ? -6.633 4.831 -4.269 1.00 98.44 73 ALA A CA 1
ATOM 535 C C . ALA A 1 73 ? -7.735 5.757 -3.715 1.00 98.44 73 ALA A C 1
ATOM 537 O O . ALA A 1 73 ? -8.569 5.324 -2.919 1.00 98.44 73 ALA A O 1
ATOM 538 N N . VAL A 1 74 ? -7.817 7.005 -4.196 1.00 98.50 74 VAL A N 1
ATOM 539 C CA . VAL A 1 74 ? -8.923 7.920 -3.855 1.00 98.50 74 VAL A CA 1
ATOM 540 C C . VAL A 1 74 ? -10.273 7.350 -4.293 1.00 98.50 74 VAL A C 1
ATOM 542 O O . VAL A 1 74 ? -11.208 7.349 -3.497 1.00 98.50 74 VAL A O 1
ATOM 545 N N . ALA A 1 75 ? -10.375 6.813 -5.513 1.00 98.56 75 ALA A N 1
ATOM 546 C CA . ALA A 1 75 ? -11.612 6.216 -6.021 1.00 98.56 75 ALA A CA 1
ATOM 547 C C . ALA A 1 75 ?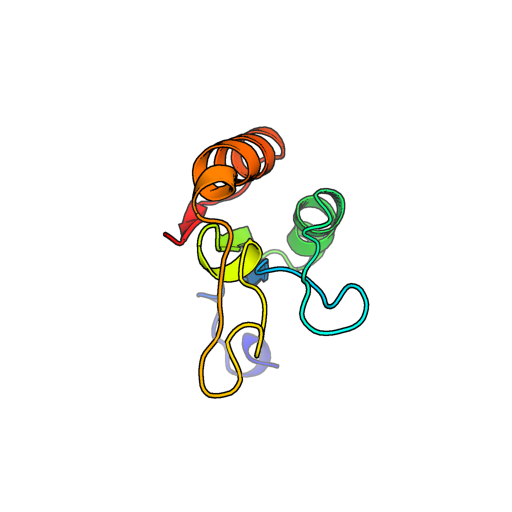 -12.044 4.968 -5.233 1.00 98.56 75 ALA A C 1
ATOM 549 O O . ALA A 1 75 ? -13.238 4.729 -5.069 1.00 98.56 75 ALA A O 1
ATOM 550 N N . VAL A 1 76 ? -11.089 4.188 -4.714 1.00 98.12 76 VAL A N 1
ATOM 551 C CA . VAL A 1 76 ? -11.378 3.045 -3.835 1.00 98.12 76 VAL A CA 1
ATOM 552 C C . VAL A 1 76 ? -11.981 3.510 -2.507 1.00 98.12 76 VAL A C 1
ATOM 554 O O . VAL A 1 76 ? -12.823 2.802 -1.953 1.00 98.12 76 VAL A O 1
ATOM 557 N N . GLY A 1 77 ? -11.588 4.685 -2.003 1.00 97.25 77 GLY A N 1
ATOM 558 C CA . GLY A 1 77 ? -12.116 5.304 -0.780 1.00 97.25 77 GLY A CA 1
ATOM 559 C C . GLY A 1 77 ? -11.147 5.231 0.403 1.00 97.25 77 GLY A C 1
ATOM 560 O O . GLY A 1 77 ? -11.406 4.545 1.393 1.00 97.25 77 GLY A O 1
ATOM 561 N N . ILE A 1 78 ? -10.002 5.892 0.295 1.00 98.38 78 ILE A N 1
ATOM 562 C CA . ILE A 1 78 ? -9.026 6.039 1.389 1.00 98.38 78 ILE A CA 1
ATOM 563 C C . ILE A 1 78 ? -9.332 7.268 2.256 1.00 98.38 78 ILE A C 1
ATOM 565 O O . ILE A 1 78 ? -10.013 8.192 1.819 1.00 98.38 78 ILE A O 1
ATOM 569 N N . ALA A 1 79 ? -8.794 7.297 3.474 1.00 98.38 79 ALA A N 1
ATOM 570 C CA . ALA A 1 79 ? -8.894 8.438 4.382 1.00 98.38 79 ALA A CA 1
ATOM 571 C C . ALA A 1 79 ? -7.900 9.563 4.045 1.00 98.38 79 ALA A C 1
ATOM 573 O O . ALA A 1 79 ? -8.124 10.711 4.421 1.00 98.38 79 ALA A O 1
ATOM 574 N N . GLY A 1 80 ? -6.809 9.254 3.339 1.00 98.31 80 GLY A N 1
ATOM 575 C CA . GLY A 1 80 ? -5.832 10.256 2.928 1.00 98.31 80 GLY A CA 1
ATOM 576 C C . GLY A 1 80 ? -4.756 9.715 1.994 1.00 98.31 80 GLY A C 1
ATOM 577 O O . GLY A 1 80 ? -4.530 8.509 1.914 1.00 98.31 80 GLY A O 1
ATOM 578 N N . LEU A 1 81 ? -4.086 10.633 1.301 1.00 98.25 81 LEU A N 1
ATOM 579 C CA . LEU A 1 81 ? -2.871 10.363 0.536 1.00 98.25 81 LEU A CA 1
ATOM 580 C C . LEU A 1 81 ? -1.653 10.783 1.357 1.00 98.25 81 LEU A C 1
ATOM 582 O O . LEU A 1 81 ? -1.654 11.853 1.964 1.00 98.25 81 LEU A O 1
ATOM 586 N N . PHE A 1 82 ? -0.610 9.965 1.318 1.00 98.19 82 PHE A N 1
ATOM 587 C CA . PHE A 1 82 ? 0.738 10.345 1.715 1.00 98.19 82 PHE A CA 1
ATOM 588 C C . PHE A 1 82 ? 1.553 10.580 0.437 1.00 98.19 82 PHE A C 1
ATOM 590 O O . PHE A 1 82 ? 1.564 9.725 -0.455 1.00 98.19 82 PHE A O 1
ATOM 597 N N . VAL A 1 83 ? 2.168 11.760 0.321 1.00 90.31 83 VAL A N 1
ATOM 598 C CA . VAL A 1 83 ? 2.891 12.228 -0.874 1.00 90.31 83 VAL A CA 1
ATOM 599 C C . VAL A 1 83 ? 4.256 12.781 -0.512 1.00 90.31 83 VAL A C 1
ATOM 601 O O . VAL A 1 83 ? 4.331 13.591 0.436 1.00 90.31 83 VAL A O 1
#

Secondary structure (DSSP, 8-state):
-GGGGT-----EEE--EE-SSS-EE--HHHHHHGGGGTSPEEEETTTTTEETTTTSSS-EE-GGGHHHHHHHHHHHT-SEEE-

Radius of gyration: 13.99 Å; chains: 1; bounding box: 35×22×39 Å